Protein AF-A0A6J4Y4T3-F1 (afdb_monomer_lite)

Foldseek 3Di:
DDKDDKDFADLDDPPDDDPDDDDDDPDDDDGPAIKIWDWDADVVVRDIDIDIDSDDPALVNVLVSVVVCVVVVCVVPVDLADDDDDDCDVRCHPVDPSNVVSVVVSCVVVVSDD

Radius of gyration: 18.09 Å; chains: 1; bounding box: 39×34×50 Å

Secondary structure (DSSP, 8-state):
-EE---EEESS---SPPPSS------S----SEEEEEEEEEEGGGTEEEEEEESS---HHHHHHHHHHHHHHHHHHH--S---------TTT-TT-HHHHHHHHHHHHHTT---

Sequence (114 aa):
MDTKANVNIGPFSRGGYSRQGVKACDHDFHPEIVLKPFGIYLPALNENYFYFTDTNVTADFMVDALQDLWPKIKARFNPHTMVINADNEPENNSRRTQFMKRMVDFAINNCIFR

pLDDT: mean 77.09, std 11.61, range [49.81, 92.88]

Structure (mmCIF, N/CA/C/O backbone):
data_AF-A0A6J4Y4T3-F1
#
_entry.id   AF-A0A6J4Y4T3-F1
#
loop_
_atom_site.group_PDB
_atom_site.id
_atom_site.type_symbol
_atom_site.label_atom_id
_atom_site.label_alt_id
_atom_site.label_comp_id
_atom_site.label_asym_id
_atom_site.label_entity_id
_atom_site.label_seq_id
_atom_site.pdbx_PDB_ins_code
_atom_site.Cartn_x
_atom_site.Cartn_y
_atom_site.Cartn_z
_atom_site.occupancy
_atom_site.B_iso_or_equiv
_atom_site.auth_seq_id
_atom_site.auth_comp_id
_atom_site.auth_asym_id
_atom_site.auth_atom_id
_atom_site.pdbx_PDB_model_num
ATOM 1 N N . MET A 1 1 ? 3.637 -5.862 5.268 1.00 76.94 1 MET A N 1
ATOM 2 C CA . MET A 1 1 ? 3.832 -5.093 4.025 1.00 76.94 1 MET A CA 1
ATOM 3 C C . MET A 1 1 ? 5.268 -5.283 3.623 1.00 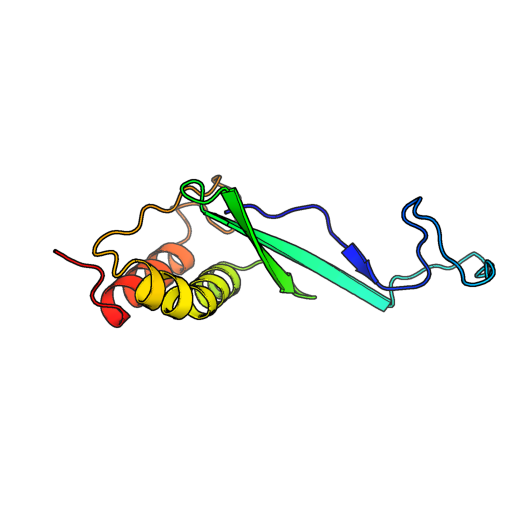76.94 1 MET A C 1
ATOM 5 O O . MET A 1 1 ? 6.121 -5.169 4.491 1.00 76.94 1 MET A O 1
ATOM 9 N N . ASP A 1 2 ? 5.500 -5.644 2.370 1.00 73.56 2 ASP A N 1
ATOM 10 C CA . ASP A 1 2 ? 6.814 -6.087 1.905 1.00 73.56 2 ASP A CA 1
ATOM 11 C C . ASP A 1 2 ? 7.056 -5.610 0.472 1.00 73.56 2 ASP A C 1
ATOM 13 O O . ASP A 1 2 ? 6.124 -5.599 -0.345 1.00 73.56 2 ASP A O 1
ATOM 17 N N . THR A 1 3 ? 8.293 -5.222 0.171 1.00 67.31 3 THR A N 1
ATOM 18 C CA . THR A 1 3 ? 8.728 -4.957 -1.200 1.00 67.31 3 THR A CA 1
ATOM 19 C C . THR A 1 3 ? 9.483 -6.177 -1.716 1.00 67.31 3 THR A C 1
ATOM 21 O O . THR A 1 3 ? 10.312 -6.764 -1.029 1.00 67.31 3 THR A O 1
ATOM 24 N N . LYS A 1 4 ? 9.148 -6.637 -2.925 1.00 68.38 4 LYS A N 1
ATOM 25 C CA . LYS A 1 4 ? 9.791 -7.816 -3.533 1.00 68.38 4 LYS A CA 1
ATOM 26 C C . LYS A 1 4 ? 10.712 -7.397 -4.679 1.00 68.38 4 LYS A C 1
ATOM 28 O O . LYS A 1 4 ? 10.764 -6.235 -5.071 1.00 68.38 4 LYS A O 1
ATOM 33 N N . ALA A 1 5 ? 11.433 -8.374 -5.227 1.00 72.19 5 ALA A N 1
ATOM 34 C CA . ALA A 1 5 ? 12.348 -8.177 -6.345 1.00 72.19 5 ALA A CA 1
ATOM 35 C C . ALA A 1 5 ? 11.689 -7.456 -7.535 1.00 72.19 5 ALA A C 1
ATOM 37 O O . ALA A 1 5 ? 10.544 -7.737 -7.895 1.00 72.19 5 ALA A O 1
ATOM 38 N N . ASN A 1 6 ? 12.452 -6.560 -8.165 1.00 78.19 6 ASN A N 1
ATOM 39 C CA . ASN A 1 6 ? 12.024 -5.810 -9.341 1.00 78.19 6 ASN A CA 1
ATOM 40 C C . ASN A 1 6 ? 11.630 -6.741 -10.499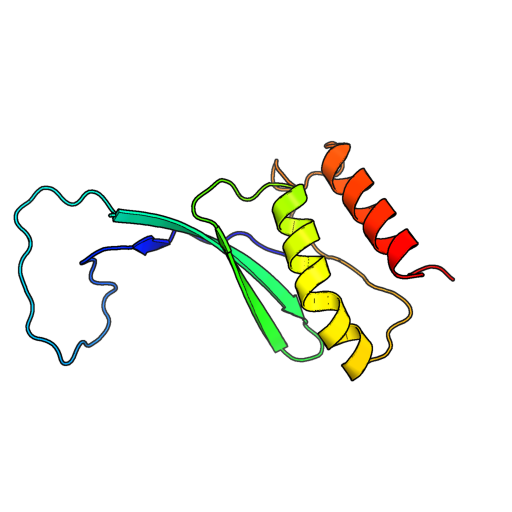 1.00 78.19 6 ASN A C 1
ATOM 42 O O . ASN A 1 6 ? 12.256 -7.772 -10.750 1.00 78.19 6 ASN A O 1
ATOM 46 N N . VAL A 1 7 ? 10.607 -6.331 -11.239 1.00 74.94 7 VAL A N 1
ATOM 47 C CA . VAL A 1 7 ? 10.010 -7.059 -12.352 1.00 74.94 7 VAL A CA 1
ATOM 48 C C . VAL A 1 7 ? 10.315 -6.317 -13.648 1.00 74.94 7 VAL A C 1
ATOM 50 O O . VAL A 1 7 ? 9.677 -5.322 -13.982 1.00 74.94 7 VAL A O 1
ATOM 53 N N . ASN A 1 8 ? 11.278 -6.832 -14.408 1.00 76.25 8 ASN A N 1
ATOM 54 C CA . ASN A 1 8 ? 11.611 -6.308 -15.731 1.00 76.25 8 ASN A CA 1
ATOM 55 C C . ASN A 1 8 ? 10.510 -6.668 -16.739 1.00 76.25 8 ASN A C 1
ATOM 57 O O . ASN A 1 8 ? 10.190 -7.850 -16.919 1.00 76.25 8 ASN A O 1
ATOM 61 N N . ILE A 1 9 ? 9.938 -5.659 -17.390 1.00 78.12 9 ILE A N 1
ATOM 62 C CA . ILE A 1 9 ? 8.961 -5.784 -18.473 1.00 78.12 9 ILE A CA 1
ATOM 63 C C . ILE A 1 9 ? 9.699 -5.709 -19.811 1.00 78.12 9 ILE A C 1
ATOM 65 O O . ILE A 1 9 ? 10.561 -4.857 -20.013 1.00 78.12 9 ILE A O 1
ATOM 69 N N . GLY A 1 10 ? 9.401 -6.660 -20.693 1.00 67.81 10 GLY A N 1
ATOM 70 C CA . GLY A 1 10 ? 10.083 -6.869 -21.967 1.00 67.81 10 GLY A CA 1
ATOM 71 C C . GLY A 1 10 ? 10.130 -8.360 -22.321 1.00 67.81 10 GLY A C 1
ATOM 72 O O . GLY A 1 10 ? 9.537 -9.176 -21.603 1.00 67.81 10 GLY A O 1
ATOM 73 N N . PRO A 1 11 ? 10.842 -8.750 -23.392 1.00 68.88 11 PRO A N 1
ATOM 74 C CA . PRO A 1 11 ? 10.950 -10.134 -23.866 1.00 68.88 11 PRO A CA 1
ATOM 75 C C . PRO A 1 11 ? 11.863 -11.002 -22.975 1.00 68.88 11 PRO A C 1
ATOM 77 O O . PRO A 1 11 ? 12.735 -11.725 -23.450 1.00 68.88 11 PRO A O 1
ATOM 80 N N . PHE A 1 12 ? 11.668 -10.939 -21.657 1.00 70.75 12 PHE A N 1
ATOM 81 C CA . PHE A 1 12 ? 12.414 -11.717 -20.677 1.00 70.75 12 PHE A CA 1
ATOM 82 C C . PHE A 1 12 ? 11.707 -13.043 -20.400 1.00 70.75 12 PHE A C 1
ATOM 84 O O . PHE A 1 12 ? 10.551 -13.079 -19.972 1.00 70.75 12 PHE A O 1
ATOM 91 N N . SER A 1 13 ? 12.426 -14.149 -20.585 1.00 69.00 13 SER A N 1
ATOM 92 C CA . SER A 1 13 ? 11.976 -15.455 -20.106 1.00 69.00 13 SER A CA 1
ATOM 93 C C . SER A 1 13 ? 12.169 -15.552 -18.594 1.00 69.00 13 SER A C 1
ATOM 95 O O . SER A 1 13 ? 13.223 -15.202 -18.068 1.00 69.00 13 SER A O 1
ATOM 97 N N . ARG A 1 14 ? 11.156 -16.059 -17.887 1.00 73.06 14 ARG A N 1
ATOM 98 C 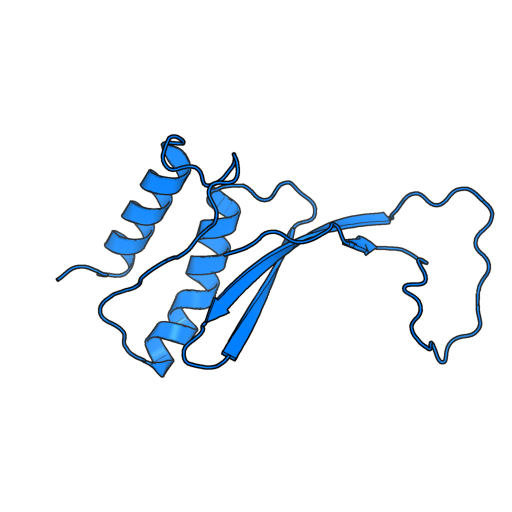CA . ARG A 1 14 ? 11.195 -16.312 -16.433 1.00 73.06 14 ARG A CA 1
ATOM 99 C C . ARG A 1 14 ? 11.114 -17.807 -16.109 1.00 73.06 14 ARG A C 1
ATOM 101 O O . ARG A 1 14 ? 10.606 -18.188 -15.062 1.00 73.06 14 ARG A O 1
ATOM 108 N N . GLY A 1 15 ? 11.546 -18.653 -17.049 1.00 68.00 15 GLY A N 1
ATOM 109 C CA . GLY A 1 15 ? 11.527 -20.114 -16.903 1.00 68.00 15 GLY A CA 1
ATOM 110 C C . GLY A 1 15 ? 10.137 -20.758 -16.997 1.00 68.00 15 GLY A C 1
ATOM 111 O O . GLY A 1 15 ? 9.989 -21.931 -16.672 1.00 68.00 15 GLY A O 1
ATOM 112 N N . GLY A 1 16 ? 9.115 -20.007 -17.426 1.00 67.12 16 GLY A N 1
ATOM 113 C CA . GLY A 1 16 ? 7.763 -20.520 -17.664 1.00 67.12 16 GLY A CA 1
ATOM 114 C C . GLY A 1 16 ? 7.575 -21.079 -19.078 1.00 67.12 16 GLY A C 1
ATOM 115 O O . GLY A 1 16 ? 8.283 -20.701 -20.011 1.00 67.12 16 GLY A O 1
ATOM 116 N N . TYR A 1 17 ? 6.578 -21.948 -19.256 1.00 64.69 17 TYR A N 1
ATOM 117 C CA . TYR A 1 17 ? 6.191 -22.457 -20.572 1.00 64.69 17 TYR A CA 1
ATOM 118 C C . TYR A 1 17 ? 5.332 -21.427 -21.316 1.00 64.69 17 TYR A C 1
ATOM 120 O O . TYR A 1 17 ? 4.226 -21.104 -20.883 1.00 64.69 17 TYR A O 1
ATOM 128 N N . SER A 1 18 ? 5.821 -20.932 -22.454 1.00 65.31 18 SER A N 1
ATOM 129 C CA . SER A 1 18 ? 5.043 -20.102 -23.379 1.00 65.31 18 SER A CA 1
ATOM 130 C C . SER A 1 18 ? 4.592 -20.936 -24.576 1.00 65.31 18 SER A C 1
ATOM 132 O O . SER A 1 18 ? 5.368 -21.712 -25.126 1.00 65.31 18 SER A O 1
ATOM 134 N N . ARG A 1 19 ? 3.335 -20.767 -25.001 1.00 70.50 19 ARG A N 1
ATOM 135 C CA . ARG A 1 19 ? 2.809 -21.373 -26.242 1.00 70.50 19 ARG A CA 1
ATOM 136 C C . ARG A 1 19 ? 3.183 -20.576 -27.496 1.00 70.50 19 ARG A C 1
ATOM 138 O O . ARG A 1 19 ? 2.851 -20.991 -28.600 1.00 70.50 19 ARG A O 1
ATOM 145 N N . GLN A 1 20 ? 3.833 -19.425 -27.329 1.00 66.31 20 GLN A N 1
ATOM 146 C CA . GLN A 1 20 ? 4.349 -18.622 -28.432 1.00 66.31 20 GLN A CA 1
ATOM 147 C C . GLN A 1 20 ? 5.796 -19.027 -28.728 1.00 66.31 20 GLN A C 1
ATOM 149 O O . GLN A 1 20 ? 6.572 -19.267 -27.803 1.00 66.31 20 GLN A O 1
ATOM 154 N N . GLY A 1 21 ? 6.150 -19.114 -30.014 1.00 60.09 21 GLY A N 1
ATOM 155 C CA . GLY A 1 21 ? 7.503 -19.468 -30.446 1.00 60.09 21 GLY A CA 1
ATOM 156 C C . GLY A 1 21 ? 8.553 -18.515 -29.872 1.00 60.09 21 GLY A C 1
ATOM 157 O O . GLY A 1 21 ? 8.325 -17.307 -29.790 1.00 60.09 21 GLY A O 1
ATOM 158 N N . VAL A 1 22 ? 9.700 -19.065 -29.466 1.00 60.50 22 VAL A N 1
ATOM 159 C CA . VAL A 1 22 ? 10.823 -18.294 -28.921 1.00 60.50 22 VAL A CA 1
ATOM 160 C C . VAL A 1 22 ? 11.333 -17.336 -29.997 1.00 60.50 22 VAL A C 1
ATOM 162 O O . VAL A 1 22 ? 11.913 -17.766 -30.991 1.00 60.50 22 VAL A O 1
ATOM 165 N N . LYS A 1 23 ? 11.119 -16.032 -29.806 1.00 61.62 23 LYS A N 1
ATOM 166 C CA . LYS A 1 23 ? 11.815 -14.992 -30.568 1.00 61.62 23 LYS A CA 1
ATOM 167 C C . LYS A 1 23 ? 13.100 -14.662 -29.819 1.00 61.62 23 LYS A C 1
ATOM 169 O O . LYS A 1 23 ? 13.043 -14.132 -28.714 1.00 61.62 23 LYS A O 1
ATOM 174 N N . ALA A 1 24 ? 14.240 -15.028 -30.396 1.00 58.16 24 ALA A N 1
ATOM 175 C CA . ALA A 1 24 ? 15.533 -14.604 -29.883 1.00 58.16 24 ALA A CA 1
ATOM 176 C C . ALA A 1 24 ? 15.677 -13.095 -30.124 1.00 58.16 24 ALA A C 1
ATOM 178 O O . ALA A 1 24 ? 15.535 -12.632 -31.255 1.00 58.16 24 ALA A O 1
ATOM 179 N N . CYS A 1 25 ? 15.909 -12.338 -29.060 1.00 57.81 25 CYS A N 1
ATOM 180 C CA . CYS A 1 25 ? 16.240 -10.921 -29.138 1.00 57.81 25 CYS A CA 1
ATOM 181 C C . CYS A 1 25 ? 17.773 -10.795 -29.083 1.00 57.81 25 CYS A C 1
ATOM 183 O O . CYS A 1 25 ? 18.425 -11.473 -28.288 1.00 57.81 25 CYS A O 1
ATOM 185 N N . ASP A 1 26 ? 18.336 -10.003 -29.995 1.00 55.06 26 ASP A N 1
ATOM 186 C CA . ASP A 1 26 ? 19.779 -9.863 -30.200 1.00 55.06 26 ASP A CA 1
ATOM 187 C C . ASP A 1 26 ? 20.388 -8.969 -29.108 1.00 55.06 26 ASP A C 1
ATOM 189 O O . ASP A 1 26 ? 20.052 -7.795 -29.009 1.00 55.06 26 ASP A O 1
ATOM 193 N N . HIS A 1 27 ? 21.194 -9.600 -28.254 1.00 59.38 27 HIS A N 1
ATOM 194 C CA . HIS A 1 27 ? 22.215 -9.146 -27.294 1.00 59.38 27 HIS A CA 1
ATOM 195 C C . HIS A 1 27 ? 22.125 -7.831 -26.476 1.00 59.38 27 HIS A C 1
ATOM 197 O O . HIS A 1 27 ? 22.846 -7.761 -25.484 1.00 59.38 27 HIS A O 1
ATOM 203 N N . ASP A 1 28 ? 21.233 -6.872 -26.735 1.00 58.50 28 ASP A N 1
ATOM 204 C CA . ASP A 1 28 ? 21.045 -5.653 -25.922 1.00 58.50 28 ASP A CA 1
ATOM 205 C C . ASP A 1 28 ? 19.625 -5.584 -25.333 1.00 58.50 28 ASP A C 1
ATOM 207 O O . ASP A 1 28 ? 18.714 -4.946 -25.865 1.00 58.50 28 ASP A O 1
ATOM 211 N N . PHE A 1 29 ? 19.413 -6.242 -24.191 1.00 60.50 29 PHE A N 1
ATOM 212 C CA . PHE A 1 29 ? 18.131 -6.202 -23.485 1.00 60.50 29 PHE A CA 1
ATOM 213 C C . PHE A 1 29 ? 18.119 -5.107 -22.423 1.00 60.50 29 PHE A C 1
ATOM 215 O O . PHE A 1 29 ? 18.416 -5.356 -21.253 1.00 60.50 29 PHE A O 1
ATOM 222 N N . HIS A 1 30 ? 17.700 -3.904 -22.806 1.00 61.88 30 HIS A N 1
ATOM 223 C CA . HIS A 1 30 ? 17.185 -2.958 -21.822 1.00 61.88 30 HIS A CA 1
ATOM 224 C C . HIS A 1 30 ? 15.713 -3.291 -21.547 1.00 61.88 30 HIS A C 1
ATOM 226 O O . HIS A 1 30 ? 14.948 -3.467 -22.499 1.00 61.88 30 HIS A O 1
ATOM 232 N N . PRO A 1 31 ? 15.291 -3.425 -20.277 1.00 64.00 31 PRO A N 1
ATOM 233 C CA . PRO A 1 31 ? 13.877 -3.567 -19.976 1.00 64.00 31 PRO A CA 1
ATOM 234 C C . PRO A 1 31 ? 13.124 -2.325 -20.440 1.00 64.00 31 PRO A C 1
ATOM 236 O O . PRO A 1 31 ? 13.581 -1.208 -20.211 1.00 64.00 31 PRO A O 1
ATOM 239 N N . GLU A 1 32 ? 11.966 -2.530 -21.067 1.00 74.25 32 GLU A N 1
ATOM 240 C CA . GLU A 1 32 ? 11.093 -1.432 -21.492 1.00 74.25 32 GLU A CA 1
ATOM 241 C C . GLU A 1 32 ? 10.664 -0.614 -20.270 1.00 74.25 32 GLU A C 1
ATOM 243 O O . GLU A 1 32 ? 10.704 0.613 -20.291 1.00 74.25 32 GLU A O 1
ATOM 248 N N . ILE A 1 33 ? 10.307 -1.311 -19.185 1.00 79.12 33 ILE A N 1
ATOM 249 C CA . ILE A 1 33 ? 9.961 -0.750 -17.876 1.00 79.12 33 ILE A CA 1
ATOM 250 C C . ILE A 1 33 ? 10.426 -1.718 -16.780 1.00 79.12 33 ILE A C 1
ATOM 252 O O . ILE A 1 33 ? 10.394 -2.938 -16.953 1.00 79.12 33 ILE A O 1
ATOM 256 N N . VAL A 1 34 ? 10.824 -1.190 -15.622 1.00 78.44 34 VAL A N 1
ATOM 257 C CA . VAL A 1 34 ? 11.094 -1.980 -14.413 1.00 78.44 34 VAL A CA 1
ATOM 258 C C . VAL A 1 34 ? 10.006 -1.691 -13.387 1.00 78.44 34 VAL A C 1
ATOM 260 O O . VAL A 1 34 ? 9.954 -0.598 -12.836 1.00 78.44 34 VAL A O 1
ATOM 263 N N . LEU A 1 35 ? 9.146 -2.670 -13.111 1.00 83.94 35 LEU A N 1
ATOM 264 C CA . LEU A 1 35 ? 8.098 -2.544 -12.101 1.00 83.94 35 LEU A CA 1
ATOM 265 C C . LEU A 1 35 ? 8.594 -3.020 -10.737 1.00 83.94 35 LEU A C 1
ATOM 267 O O . LEU A 1 35 ? 9.127 -4.119 -10.607 1.00 83.94 35 LEU A O 1
ATOM 271 N N . LYS A 1 36 ? 8.364 -2.230 -9.696 1.00 82.62 36 LYS A N 1
ATOM 272 C CA . LYS A 1 36 ? 8.628 -2.591 -8.305 1.00 82.62 36 LYS A CA 1
ATOM 273 C C . LYS A 1 36 ? 7.334 -3.088 -7.659 1.00 82.62 36 LYS A C 1
ATOM 275 O O . LYS A 1 36 ? 6.371 -2.319 -7.583 1.00 82.62 36 LYS A O 1
ATOM 280 N N . PRO A 1 37 ? 7.273 -4.358 -7.231 1.00 84.75 37 PRO A N 1
ATOM 281 C CA . PRO A 1 37 ? 6.104 -4.902 -6.553 1.00 84.75 37 PRO A CA 1
ATOM 282 C C . PRO A 1 37 ? 6.061 -4.501 -5.072 1.00 84.75 37 PRO A C 1
ATOM 284 O O . PRO A 1 37 ? 7.060 -4.580 -4.356 1.00 84.75 37 PRO A O 1
ATOM 287 N N . PHE A 1 38 ? 4.863 -4.174 -4.599 1.00 84.50 38 PHE A N 1
ATOM 288 C CA . PHE A 1 38 ? 4.527 -3.953 -3.197 1.00 84.50 38 PHE A CA 1
ATOM 289 C C . PHE A 1 38 ? 3.373 -4.866 -2.788 1.00 84.50 38 PHE A C 1
ATOM 291 O O . PHE A 1 38 ? 2.318 -4.877 -3.423 1.00 84.50 38 PHE A O 1
ATOM 298 N N . GLY A 1 39 ? 3.587 -5.653 -1.737 1.00 87.00 39 GLY A N 1
ATOM 299 C CA . GLY A 1 39 ? 2.624 -6.629 -1.240 1.00 87.00 39 GLY A CA 1
ATOM 300 C C . GLY A 1 39 ? 1.969 -6.206 0.075 1.00 87.00 39 GLY A C 1
ATOM 301 O O . GLY A 1 39 ? 2.654 -5.915 1.063 1.00 87.00 39 GLY A O 1
ATOM 302 N N . ILE A 1 40 ? 0.636 -6.272 0.124 1.00 88.88 40 ILE A N 1
ATOM 303 C CA . ILE A 1 40 ? -0.150 -6.234 1.360 1.00 88.88 40 ILE A CA 1
ATOM 304 C C . ILE A 1 40 ? -0.722 -7.631 1.602 1.00 88.88 40 ILE A C 1
ATOM 306 O O . ILE A 1 40 ? -1.592 -8.100 0.870 1.00 88.88 40 ILE A O 1
ATOM 310 N N . TYR A 1 41 ? -0.227 -8.291 2.646 1.00 87.81 41 TYR A N 1
ATOM 311 C CA . TYR A 1 41 ? -0.708 -9.600 3.075 1.00 87.81 41 TYR A CA 1
ATOM 312 C C . TYR A 1 41 ? -1.746 -9.447 4.186 1.00 87.81 41 TYR A C 1
ATOM 314 O O . TYR A 1 41 ? -1.499 -8.733 5.161 1.00 87.81 41 TYR A O 1
ATOM 322 N N . LEU A 1 42 ? -2.879 -10.139 4.055 1.00 86.38 42 LEU A N 1
ATOM 323 C CA . LEU A 1 42 ? -3.918 -10.250 5.073 1.00 86.38 42 LEU A CA 1
ATOM 324 C C . LEU A 1 42 ? -3.904 -11.672 5.672 1.00 86.38 42 LEU A C 1
ATOM 326 O O . LEU A 1 42 ? -4.509 -12.586 5.101 1.00 86.38 42 LEU A O 1
ATOM 330 N N . PRO A 1 43 ? -3.266 -11.878 6.843 1.00 83.75 43 PRO A N 1
ATOM 331 C CA . PRO A 1 43 ? -3.041 -13.215 7.396 1.00 83.75 43 PRO A CA 1
ATOM 332 C C . PRO A 1 43 ? -4.322 -13.984 7.712 1.00 83.75 43 PRO A C 1
ATOM 334 O O . PRO A 1 43 ? -4.375 -15.191 7.509 1.00 83.75 43 PRO A O 1
ATOM 337 N N . ALA A 1 44 ? -5.365 -13.283 8.170 1.00 79.62 44 ALA A N 1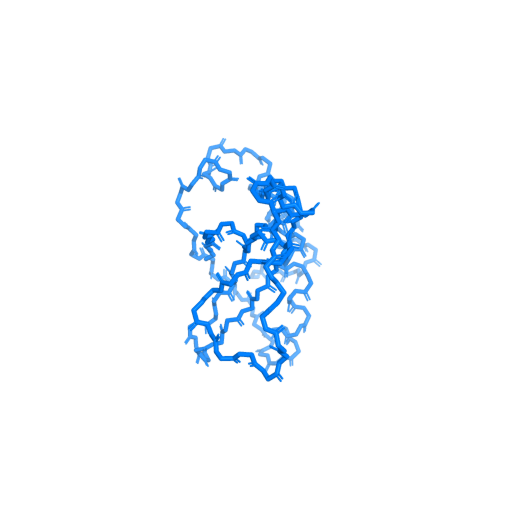
ATOM 338 C CA . ALA A 1 44 ? -6.630 -13.899 8.572 1.00 79.62 44 ALA A CA 1
ATOM 339 C C . ALA A 1 44 ? -7.311 -14.679 7.436 1.00 79.62 44 ALA A C 1
ATOM 341 O O . ALA A 1 44 ? -8.071 -15.604 7.704 1.00 79.62 44 ALA A O 1
ATOM 342 N N . LEU A 1 45 ? -7.039 -14.307 6.181 1.00 81.31 45 LEU A N 1
ATOM 343 C CA . LEU A 1 45 ? -7.604 -14.952 4.999 1.00 81.31 45 LEU A CA 1
ATOM 344 C C . LEU A 1 45 ? -6.570 -15.654 4.119 1.00 81.31 45 LEU A C 1
ATOM 346 O O . LEU A 1 45 ? -6.947 -16.243 3.110 1.00 81.31 45 LEU A O 1
ATOM 350 N N . ASN A 1 46 ? -5.283 -15.576 4.467 1.00 85.31 46 ASN A N 1
ATOM 351 C CA . ASN A 1 46 ? -4.194 -15.988 3.584 1.00 85.31 46 ASN A CA 1
ATOM 352 C C . ASN A 1 46 ? -4.277 -15.313 2.190 1.00 85.31 46 ASN A C 1
ATOM 354 O O . ASN A 1 46 ? -3.995 -15.927 1.162 1.00 85.31 46 ASN A O 1
ATOM 358 N N . GLU A 1 47 ? -4.701 -14.043 2.148 1.00 88.31 47 GLU A N 1
ATOM 359 C CA . GLU A 1 47 ? -4.872 -13.267 0.912 1.00 88.31 47 GLU A CA 1
ATOM 360 C C . GLU A 1 47 ? -3.711 -12.285 0.718 1.00 88.31 47 GLU A C 1
ATOM 362 O O . GLU A 1 47 ? -3.327 -11.572 1.646 1.00 88.31 47 GLU A O 1
ATOM 367 N N . ASN A 1 48 ? -3.178 -12.217 -0.504 1.00 86.88 48 ASN A N 1
ATOM 368 C CA . ASN A 1 48 ? -2.125 -11.281 -0.896 1.00 86.88 48 ASN A CA 1
ATOM 369 C C . ASN A 1 48 ? -2.638 -10.303 -1.955 1.00 86.88 48 ASN A C 1
ATOM 371 O O . ASN A 1 48 ? -3.152 -10.721 -2.992 1.00 86.88 48 ASN A O 1
ATOM 375 N N . TYR A 1 49 ? -2.432 -9.012 -1.712 1.00 88.62 49 TYR A N 1
ATOM 376 C CA . TYR A 1 49 ? -2.732 -7.928 -2.642 1.00 88.62 49 TYR A CA 1
ATOM 377 C C . TYR A 1 49 ? -1.421 -7.333 -3.151 1.00 88.62 49 TYR A C 1
ATOM 379 O O . TYR A 1 49 ? -0.570 -6.946 -2.351 1.00 88.62 49 TYR A O 1
ATOM 387 N N . PHE A 1 50 ? -1.256 -7.271 -4.472 1.00 88.38 50 PHE A N 1
ATOM 388 C CA . PHE A 1 50 ? -0.049 -6.748 -5.107 1.00 88.38 50 PHE A CA 1
ATOM 389 C C . PHE A 1 50 ? -0.331 -5.441 -5.835 1.00 88.38 50 PHE A C 1
ATOM 391 O O . PHE A 1 50 ? -1.260 -5.349 -6.636 1.00 88.38 50 PHE A O 1
ATOM 398 N N . TYR A 1 51 ? 0.533 -4.468 -5.585 1.00 89.31 51 TYR A N 1
ATOM 399 C CA . TYR A 1 51 ? 0.577 -3.170 -6.236 1.00 89.31 51 TYR A CA 1
ATOM 400 C C . TYR A 1 51 ? 1.915 -3.033 -6.958 1.00 89.31 51 TYR A C 1
ATOM 402 O O . TYR A 1 51 ? 2.925 -3.572 -6.507 1.00 89.31 51 TYR A O 1
ATOM 410 N N . PHE A 1 52 ? 1.931 -2.329 -8.085 1.00 87.44 52 PHE A N 1
ATOM 411 C CA . PHE A 1 52 ? 3.128 -2.158 -8.904 1.00 87.44 52 PHE A CA 1
ATOM 412 C C . PHE A 1 52 ? 3.328 -0.682 -9.217 1.00 87.44 52 PHE A C 1
ATOM 414 O O . PHE A 1 52 ? 2.365 0.032 -9.484 1.00 87.44 52 PHE A O 1
ATOM 421 N N . THR A 1 53 ? 4.581 -0.247 -9.207 1.00 85.88 53 THR A N 1
ATOM 422 C CA . THR A 1 53 ? 4.990 1.085 -9.660 1.00 85.88 53 THR A CA 1
ATOM 423 C C . THR A 1 53 ? 6.223 0.957 -10.542 1.00 85.88 53 THR A C 1
ATOM 425 O O . THR A 1 53 ? 7.064 0.098 -10.299 1.00 85.88 53 THR A O 1
ATOM 428 N N . ASP A 1 54 ? 6.337 1.776 -11.577 1.00 84.50 54 ASP A N 1
ATOM 429 C CA . ASP A 1 54 ? 7.550 1.914 -12.393 1.00 84.50 54 ASP A CA 1
ATOM 430 C C . ASP A 1 54 ? 8.595 2.844 -11.743 1.00 84.50 54 ASP A C 1
ATOM 432 O O . ASP A 1 54 ? 9.728 2.954 -12.214 1.00 84.50 54 ASP A O 1
ATOM 436 N N . THR A 1 55 ? 8.240 3.482 -10.623 1.00 84.31 55 THR A N 1
ATOM 437 C CA . THR A 1 55 ? 9.109 4.361 -9.830 1.00 84.31 55 THR A CA 1
ATOM 438 C C . THR A 1 55 ? 9.522 3.711 -8.500 1.00 84.31 55 THR A C 1
ATOM 440 O O . THR A 1 55 ? 9.456 2.495 -8.322 1.00 84.31 55 THR A O 1
ATOM 443 N N . ASN A 1 56 ? 10.049 4.492 -7.550 1.00 81.88 56 ASN A N 1
ATOM 444 C CA . ASN A 1 56 ? 10.408 3.987 -6.224 1.00 81.88 56 ASN A CA 1
ATOM 445 C C . ASN A 1 56 ? 9.163 3.691 -5.382 1.00 81.88 56 ASN A C 1
ATOM 447 O O . ASN A 1 56 ? 8.180 4.425 -5.432 1.00 81.88 56 ASN A O 1
ATOM 451 N N . VAL A 1 57 ? 9.245 2.655 -4.544 1.00 81.69 57 VAL A N 1
ATOM 452 C CA . VAL A 1 57 ? 8.229 2.397 -3.520 1.00 81.69 57 VAL A CA 1
ATOM 453 C C . VAL A 1 57 ? 8.425 3.418 -2.396 1.00 81.69 57 VAL A C 1
ATOM 455 O O . VAL A 1 57 ? 9.252 3.227 -1.509 1.00 81.69 57 VAL A O 1
ATOM 458 N N . THR A 1 58 ? 7.715 4.541 -2.477 1.00 84.56 58 THR A N 1
ATOM 459 C CA . THR A 1 58 ? 7.762 5.615 -1.476 1.00 84.56 58 THR A CA 1
ATOM 460 C C . THR A 1 58 ? 6.726 5.401 -0.376 1.00 84.56 58 THR A C 1
ATOM 462 O O . THR A 1 58 ? 5.756 4.661 -0.544 1.00 84.56 58 THR A O 1
ATOM 465 N N . ALA A 1 59 ? 6.893 6.112 0.740 1.00 81.62 59 ALA A N 1
ATOM 466 C CA . ALA A 1 59 ? 5.896 6.168 1.806 1.00 81.62 59 ALA A CA 1
ATOM 467 C C . ALA A 1 59 ? 4.495 6.561 1.297 1.00 81.62 59 ALA A C 1
ATOM 469 O O . ALA A 1 59 ? 3.508 5.957 1.710 1.00 81.62 59 ALA A O 1
ATOM 470 N N . ASP A 1 60 ? 4.405 7.540 0.389 1.00 85.81 60 ASP A N 1
ATOM 471 C CA . ASP A 1 60 ? 3.124 7.975 -0.181 1.00 85.81 60 ASP A CA 1
ATOM 472 C C . ASP A 1 60 ? 2.482 6.851 -1.004 1.00 85.81 60 ASP A C 1
ATOM 474 O O . ASP A 1 60 ? 1.329 6.506 -0.760 1.00 85.81 60 ASP A O 1
ATOM 478 N N . PHE A 1 61 ? 3.256 6.186 -1.871 1.00 88.12 61 PHE A N 1
ATOM 479 C CA . PHE A 1 61 ? 2.770 5.051 -2.658 1.00 88.12 61 PHE A CA 1
ATOM 480 C C . PHE A 1 61 ? 2.241 3.906 -1.778 1.00 88.12 61 PHE A C 1
ATOM 482 O O . PHE A 1 61 ? 1.187 3.341 -2.064 1.00 88.12 61 PHE A O 1
ATOM 489 N N . MET A 1 62 ? 2.939 3.574 -0.685 1.00 86.81 62 MET A N 1
ATOM 490 C CA . MET A 1 62 ? 2.491 2.529 0.245 1.00 86.81 62 MET A CA 1
ATOM 491 C C . MET A 1 62 ? 1.134 2.867 0.881 1.00 86.81 62 MET A C 1
ATOM 493 O O . MET A 1 62 ? 0.273 1.993 1.001 1.00 86.81 62 MET A O 1
ATOM 497 N N . VAL A 1 63 ? 0.932 4.125 1.289 1.00 88.00 63 VAL A N 1
ATOM 498 C CA . VAL A 1 63 ? -0.333 4.561 1.902 1.00 88.00 63 VAL A CA 1
ATOM 499 C C . VAL A 1 63 ? -1.444 4.683 0.863 1.00 88.00 63 VAL A C 1
ATOM 501 O O . VAL A 1 63 ? -2.581 4.336 1.168 1.00 88.00 63 VAL A O 1
ATOM 504 N N . ASP A 1 64 ? -1.138 5.102 -0.360 1.00 91.00 64 ASP A N 1
ATOM 505 C CA . ASP A 1 64 ? -2.118 5.164 -1.445 1.00 91.00 64 ASP A CA 1
ATOM 506 C C . ASP A 1 64 ? -2.601 3.749 -1.833 1.00 91.00 64 ASP A C 1
ATOM 508 O O . ASP A 1 64 ? -3.801 3.519 -1.984 1.00 91.00 64 ASP A O 1
ATOM 512 N N . ALA A 1 65 ? -1.700 2.759 -1.871 1.00 90.75 65 ALA A N 1
ATOM 513 C CA . ALA A 1 65 ? -2.064 1.349 -2.039 1.00 90.75 65 ALA A CA 1
ATOM 514 C C . ALA A 1 65 ? -2.964 0.839 -0.897 1.00 90.75 65 ALA A C 1
ATOM 516 O O . ALA A 1 65 ? -3.939 0.121 -1.127 1.00 90.75 65 ALA A O 1
ATOM 517 N N . LEU A 1 66 ? -2.679 1.236 0.348 1.00 89.88 66 LEU A N 1
ATOM 518 C CA . LEU A 1 66 ? -3.532 0.908 1.491 1.00 89.88 66 LEU A CA 1
ATOM 519 C C . LEU A 1 66 ? -4.915 1.574 1.388 1.00 89.88 66 LEU A C 1
ATOM 521 O O . LEU A 1 66 ? -5.922 0.943 1.713 1.00 89.88 66 LEU A O 1
ATOM 525 N N . GLN A 1 67 ? -4.974 2.827 0.932 1.00 91.44 67 GLN A N 1
ATOM 526 C CA . GLN A 1 67 ? -6.217 3.569 0.711 1.00 91.44 67 GLN A CA 1
ATOM 527 C C . GLN A 1 67 ? -7.098 2.915 -0.351 1.00 91.44 67 GLN A C 1
ATOM 529 O O . GLN A 1 67 ? -8.306 2.820 -0.142 1.00 91.44 67 GLN A O 1
ATOM 534 N N . ASP A 1 68 ? -6.509 2.418 -1.438 1.00 92.88 68 ASP A N 1
ATOM 535 C CA . ASP A 1 68 ? -7.227 1.653 -2.462 1.00 92.88 68 ASP A CA 1
ATOM 536 C C . ASP A 1 68 ? -7.797 0.335 -1.906 1.00 92.88 68 ASP A C 1
ATOM 538 O O . ASP A 1 68 ? -8.943 -0.038 -2.179 1.00 92.88 68 ASP A O 1
ATOM 542 N N . LEU A 1 69 ? -7.024 -0.368 -1.075 1.00 90.25 69 LEU A N 1
ATOM 543 C CA . LEU A 1 69 ? -7.449 -1.644 -0.502 1.00 90.25 69 LEU A CA 1
ATOM 544 C C . LEU A 1 69 ? -8.536 -1.488 0.573 1.00 90.25 69 LEU A C 1
ATOM 546 O O . LEU A 1 69 ? -9.403 -2.355 0.734 1.00 90.25 69 LEU A O 1
ATOM 550 N N . TRP A 1 70 ? -8.488 -0.402 1.341 1.00 90.56 70 TRP A N 1
ATOM 551 C CA . TRP A 1 70 ? -9.266 -0.252 2.567 1.00 90.56 70 TRP A CA 1
ATOM 552 C C . TRP A 1 70 ? -10.790 -0.374 2.398 1.00 90.56 70 TRP A C 1
ATOM 554 O O . TRP A 1 70 ? -11.388 -1.105 3.191 1.00 90.56 70 TRP A O 1
ATOM 564 N N . PRO A 1 71 ? -11.453 0.222 1.385 1.00 90.81 71 PRO A N 1
ATOM 565 C CA . PRO A 1 71 ? -12.891 0.051 1.179 1.00 90.81 71 PRO A CA 1
ATOM 566 C C . PRO A 1 71 ? -13.318 -1.416 1.051 1.00 90.81 71 PRO A C 1
ATOM 568 O O . PRO A 1 71 ? -14.358 -1.797 1.588 1.00 90.81 71 PRO A O 1
ATOM 571 N N . LYS A 1 72 ? -12.496 -2.259 0.408 1.00 89.81 72 LYS A N 1
ATOM 572 C CA . LYS A 1 72 ? -12.767 -3.700 0.260 1.00 89.81 72 LYS A CA 1
ATOM 573 C C . LYS A 1 72 ? -12.695 -4.415 1.609 1.00 89.81 72 LYS A C 1
ATOM 575 O O . LYS A 1 72 ? -13.589 -5.190 1.943 1.00 89.81 72 LYS A O 1
ATOM 580 N N . ILE A 1 73 ? -11.670 -4.116 2.409 1.00 88.19 73 ILE A N 1
ATOM 581 C CA . ILE A 1 73 ? -11.520 -4.665 3.765 1.00 88.19 73 ILE A CA 1
ATOM 582 C C . ILE A 1 73 ? -12.671 -4.186 4.663 1.00 88.19 73 ILE A C 1
ATOM 584 O O . ILE A 1 73 ? -13.286 -4.992 5.363 1.00 88.19 73 ILE A O 1
ATOM 588 N N . LYS A 1 74 ? -13.007 -2.892 4.615 1.00 87.62 74 LYS A N 1
ATOM 589 C CA . LYS A 1 74 ? -14.068 -2.289 5.427 1.00 87.62 74 LYS A CA 1
ATOM 590 C C . LYS A 1 74 ? -15.439 -2.868 5.098 1.00 87.62 74 LYS A C 1
ATOM 592 O O . LYS A 1 74 ? -16.164 -3.231 6.016 1.00 87.62 74 LYS A O 1
ATO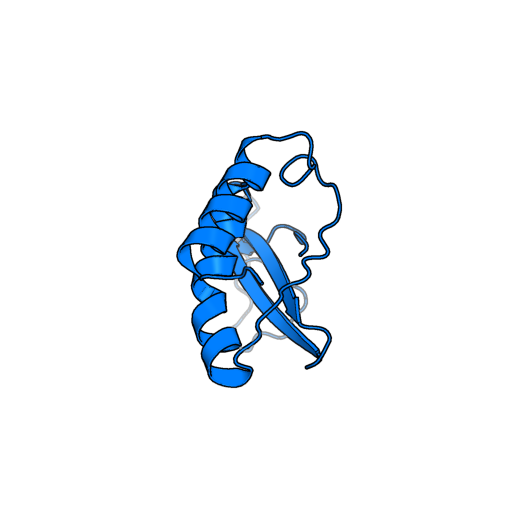M 597 N N . ALA A 1 75 ? -15.771 -3.027 3.819 1.00 89.12 75 ALA A N 1
ATOM 598 C CA . ALA A 1 75 ? -17.031 -3.641 3.407 1.00 89.12 75 ALA A CA 1
ATOM 599 C C . ALA A 1 75 ? -17.141 -5.109 3.850 1.00 89.12 75 ALA A C 1
ATOM 601 O O . ALA A 1 75 ? -18.222 -5.563 4.214 1.00 89.12 75 ALA A O 1
ATOM 602 N N . ARG A 1 76 ? -16.026 -5.850 3.837 1.00 89.12 76 ARG A N 1
ATOM 603 C CA . ARG A 1 76 ? -16.016 -7.283 4.157 1.00 89.12 76 ARG A CA 1
ATOM 604 C C . ARG A 1 76 ? -16.044 -7.575 5.655 1.00 89.12 76 ARG A C 1
ATOM 606 O O . ARG A 1 76 ? -16.642 -8.566 6.060 1.00 89.12 76 ARG A O 1
ATOM 613 N N . PHE A 1 77 ? -15.390 -6.746 6.465 1.00 85.25 77 PHE A N 1
ATOM 614 C CA . PHE A 1 77 ? -15.152 -7.052 7.881 1.00 85.25 77 PHE A CA 1
ATOM 615 C C . PHE A 1 77 ? -15.639 -5.991 8.860 1.00 85.25 77 PHE A C 1
ATOM 617 O O . PHE A 1 77 ? -15.690 -6.265 10.055 1.00 85.25 77 PHE A O 1
ATOM 624 N N . ASN A 1 78 ? -15.942 -4.784 8.378 1.00 85.69 78 ASN A N 1
ATOM 625 C CA . ASN A 1 78 ? -16.205 -3.600 9.193 1.00 85.69 78 ASN A CA 1
ATOM 626 C C . ASN A 1 78 ? -15.253 -3.466 10.408 1.00 85.69 78 ASN A C 1
ATOM 628 O O . ASN A 1 78 ? -15.712 -3.367 11.550 1.00 85.69 78 ASN A O 1
ATOM 632 N N . PRO A 1 79 ? -13.923 -3.533 10.202 1.00 82.50 79 PRO A N 1
ATOM 633 C CA . PRO A 1 79 ? -12.986 -3.578 11.308 1.00 82.50 79 PRO A CA 1
ATOM 634 C C . PRO A 1 79 ? -12.841 -2.192 11.943 1.00 82.50 79 PRO A C 1
ATOM 636 O O . PRO A 1 79 ? -12.722 -1.182 11.252 1.00 82.50 79 PRO A O 1
ATOM 639 N N . HIS A 1 80 ? -12.794 -2.164 13.273 1.00 78.25 80 HIS A N 1
ATOM 640 C CA . HIS A 1 80 ? -12.590 -0.943 14.059 1.00 78.25 80 HIS A CA 1
ATOM 641 C C . HIS A 1 80 ? -11.105 -0.651 14.338 1.00 78.25 80 HIS A C 1
ATOM 643 O O . HIS A 1 80 ? -10.752 0.432 14.789 1.00 78.25 80 HIS A O 1
ATOM 649 N N . THR A 1 81 ? -10.214 -1.621 14.124 1.00 79.62 81 THR A N 1
ATOM 650 C CA . THR A 1 81 ? -8.776 -1.494 14.395 1.00 79.62 81 THR A CA 1
ATOM 651 C C . THR A 1 81 ? -7.982 -2.193 13.304 1.00 79.62 81 THR A C 1
ATOM 653 O O . THR A 1 81 ? -8.356 -3.273 12.846 1.00 79.62 81 THR A O 1
ATOM 656 N N . MET A 1 82 ? -6.877 -1.570 12.898 1.00 81.38 82 MET A N 1
ATOM 657 C CA . MET A 1 82 ? -5.930 -2.112 11.932 1.00 81.38 82 MET A CA 1
ATOM 658 C C . MET A 1 82 ? -4.554 -2.228 12.587 1.00 81.38 82 MET A C 1
ATOM 660 O O . MET A 1 82 ? -4.074 -1.276 13.197 1.00 81.38 82 MET A O 1
ATOM 664 N N . VAL A 1 83 ? -3.911 -3.384 12.423 1.00 82.31 83 VAL A N 1
ATOM 665 C CA . VAL A 1 83 ? -2.515 -3.597 12.814 1.00 82.31 83 VAL A CA 1
ATOM 666 C C . VAL A 1 83 ? -1.700 -3.810 11.548 1.00 82.31 83 VAL A C 1
ATOM 668 O O . VAL A 1 83 ? -1.961 -4.742 10.789 1.00 82.31 83 VAL A O 1
ATOM 671 N N . ILE A 1 84 ? -0.722 -2.937 11.314 1.00 82.62 84 ILE A N 1
ATOM 672 C CA . ILE A 1 84 ? 0.192 -3.041 10.178 1.00 82.62 84 ILE A CA 1
ATOM 673 C C . ILE A 1 84 ? 1.522 -3.563 10.687 1.00 82.62 84 ILE A C 1
ATOM 675 O O . ILE A 1 84 ? 2.164 -2.934 11.523 1.00 82.62 84 ILE A O 1
ATOM 679 N N . ASN A 1 85 ? 1.930 -4.708 10.149 1.00 78.81 85 ASN A N 1
ATOM 680 C CA . ASN A 1 85 ? 3.275 -5.226 10.322 1.00 78.81 85 ASN A CA 1
ATOM 681 C C . ASN A 1 85 ? 4.067 -4.953 9.038 1.00 78.81 85 ASN A C 1
ATOM 683 O O . ASN A 1 85 ? 3.707 -5.455 7.965 1.00 78.81 85 ASN A O 1
ATOM 687 N N . ALA A 1 86 ? 5.087 -4.111 9.131 1.00 72.75 86 ALA A N 1
ATOM 688 C CA . ALA A 1 86 ? 5.969 -3.744 8.033 1.00 72.75 86 ALA A CA 1
ATOM 689 C C . ALA A 1 86 ? 7.415 -3.807 8.540 1.00 72.75 86 ALA A C 1
ATOM 691 O O . ALA A 1 86 ? 7.699 -3.323 9.636 1.00 72.75 86 ALA A O 1
ATOM 692 N N . ASP A 1 87 ? 8.306 -4.421 7.764 1.00 67.12 87 ASP A N 1
ATOM 693 C CA . ASP A 1 87 ? 9.726 -4.525 8.113 1.00 67.12 87 ASP A CA 1
ATOM 694 C C . ASP A 1 87 ? 10.395 -3.161 7.962 1.00 67.12 87 ASP A C 1
ATOM 696 O O . ASP A 1 87 ? 10.115 -2.503 6.977 1.00 67.12 87 ASP A O 1
ATOM 700 N N . ASN A 1 88 ? 11.269 -2.740 8.889 1.00 60.47 88 ASN A N 1
ATOM 701 C CA . ASN A 1 88 ? 11.884 -1.395 8.960 1.00 60.47 88 ASN A CA 1
ATOM 702 C C . ASN A 1 88 ? 12.876 -1.066 7.815 1.00 60.47 88 ASN A C 1
ATOM 704 O O . ASN A 1 88 ? 14.026 -0.677 8.049 1.00 60.47 88 ASN A O 1
ATOM 708 N N . GLU A 1 89 ? 12.451 -1.204 6.568 1.00 60.69 89 GLU A N 1
ATOM 709 C CA . GLU A 1 89 ? 13.191 -0.738 5.406 1.00 60.69 89 GLU A CA 1
ATOM 710 C C . GLU A 1 89 ? 13.309 0.801 5.429 1.00 60.69 89 GLU A C 1
ATOM 712 O O . GLU A 1 89 ? 12.483 1.495 6.033 1.00 60.69 89 GLU A O 1
ATOM 717 N N . PRO A 1 90 ? 14.331 1.393 4.782 1.00 56.50 90 PRO A N 1
ATOM 718 C CA . PRO A 1 90 ? 14.610 2.831 4.880 1.00 56.50 90 PRO A CA 1
ATOM 719 C C . PRO A 1 90 ? 13.425 3.747 4.530 1.00 56.50 90 PRO A C 1
ATOM 721 O O . PRO A 1 90 ? 13.366 4.883 5.008 1.00 56.50 90 PRO A O 1
ATOM 724 N N . GLU A 1 91 ? 12.500 3.260 3.700 1.00 56.03 91 GLU A N 1
ATOM 725 C CA . GLU A 1 91 ? 11.322 3.988 3.222 1.00 56.03 91 GLU A CA 1
ATOM 726 C C . GLU A 1 91 ? 10.106 3.905 4.165 1.00 56.03 91 GLU A C 1
ATOM 728 O O . GLU A 1 91 ? 9.248 4.784 4.101 1.00 56.03 91 GLU A O 1
ATOM 733 N N . ASN A 1 92 ? 10.043 2.924 5.077 1.00 55.94 92 ASN A N 1
ATOM 734 C CA . ASN A 1 92 ? 8.954 2.791 6.062 1.00 55.94 92 ASN A CA 1
ATOM 735 C C . ASN A 1 92 ? 9.412 2.913 7.526 1.00 55.94 92 ASN A C 1
ATOM 737 O O . ASN A 1 92 ? 8.594 2.829 8.444 1.00 55.94 92 ASN A O 1
ATOM 741 N N . ASN A 1 93 ? 10.714 3.117 7.747 1.00 57.78 93 ASN A N 1
ATOM 742 C CA . ASN A 1 93 ? 11.277 3.283 9.075 1.00 57.78 93 ASN A CA 1
ATOM 743 C C . ASN A 1 93 ? 10.547 4.416 9.811 1.00 57.78 93 ASN A C 1
ATOM 745 O O . ASN A 1 93 ? 10.447 5.534 9.305 1.00 57.78 93 ASN A O 1
ATOM 749 N N . SER A 1 94 ? 10.095 4.140 11.035 1.00 52.47 94 SER A N 1
ATOM 750 C CA . SER A 1 94 ? 9.340 5.062 11.899 1.00 52.47 94 SER A CA 1
ATOM 751 C C . SER A 1 94 ? 10.065 6.395 12.195 1.00 52.47 94 SER A C 1
ATOM 753 O O . SER A 1 94 ? 9.463 7.344 12.691 1.00 52.47 94 SER A O 1
ATOM 755 N N . ARG A 1 95 ? 11.357 6.512 11.844 1.00 53.69 95 ARG A N 1
ATOM 756 C CA . ARG A 1 95 ? 12.118 7.776 11.831 1.00 53.69 95 ARG A CA 1
ATOM 757 C C . ARG A 1 95 ? 11.770 8.718 10.670 1.00 53.69 95 ARG A C 1
ATOM 759 O O . ARG A 1 95 ? 12.053 9.911 10.772 1.00 53.69 95 ARG A O 1
ATOM 766 N N . ARG A 1 96 ? 11.179 8.230 9.573 1.00 59.62 96 ARG A N 1
ATOM 767 C CA . ARG A 1 96 ? 10.697 9.073 8.471 1.00 59.62 96 ARG A CA 1
ATOM 768 C C . ARG A 1 96 ? 9.315 9.628 8.806 1.00 59.62 96 ARG A C 1
ATOM 770 O O . ARG A 1 96 ? 8.304 8.931 8.776 1.00 59.62 96 ARG A O 1
ATOM 777 N N . THR A 1 97 ? 9.284 10.928 9.069 1.00 68.12 97 THR A N 1
ATOM 778 C CA . THR A 1 97 ? 8.091 11.705 9.433 1.00 68.12 97 THR A CA 1
ATOM 779 C C . THR A 1 97 ? 6.950 11.598 8.419 1.00 68.12 97 THR A C 1
ATOM 781 O O . THR A 1 97 ? 5.790 11.602 8.821 1.00 68.12 97 THR A O 1
ATOM 784 N N . GLN A 1 98 ? 7.254 11.457 7.124 1.00 79.75 98 GLN A N 1
ATOM 785 C CA . GLN A 1 98 ? 6.241 11.416 6.064 1.00 79.75 98 GLN A CA 1
ATOM 786 C C . GLN A 1 98 ? 5.358 10.159 6.122 1.00 79.75 98 GLN A C 1
ATOM 788 O O . GLN A 1 98 ? 4.141 10.281 6.007 1.00 79.75 98 GLN A O 1
ATOM 793 N N . PHE A 1 99 ? 5.935 8.970 6.347 1.00 80.31 99 PHE A N 1
ATOM 794 C CA . PHE A 1 99 ? 5.157 7.726 6.427 1.00 80.31 99 PHE A CA 1
ATOM 795 C C . PHE A 1 99 ? 4.196 7.757 7.616 1.00 80.31 99 PHE A C 1
ATOM 797 O O . PHE A 1 99 ? 2.995 7.555 7.452 1.00 80.31 99 PHE A O 1
ATOM 804 N N . MET A 1 100 ? 4.702 8.119 8.800 1.00 82.56 100 MET A N 1
ATOM 805 C CA . MET A 1 100 ? 3.872 8.260 9.999 1.00 82.56 100 MET A CA 1
ATOM 806 C C . MET A 1 100 ? 2.780 9.318 9.822 1.00 82.56 100 MET A C 1
ATOM 808 O O . MET A 1 100 ? 1.634 9.063 10.181 1.00 82.56 100 MET A O 1
ATOM 812 N N . LYS A 1 101 ? 3.102 10.472 9.222 1.00 86.38 101 LYS A N 1
ATOM 813 C CA . LYS A 1 101 ? 2.118 11.519 8.919 1.00 86.38 101 LYS A CA 1
ATOM 814 C C . LYS A 1 101 ? 0.993 10.985 8.030 1.00 86.38 101 LYS A C 1
ATOM 816 O O . LYS A 1 101 ? -0.169 11.058 8.411 1.00 86.38 101 LYS A O 1
ATOM 821 N N . ARG A 1 102 ? 1.338 10.378 6.891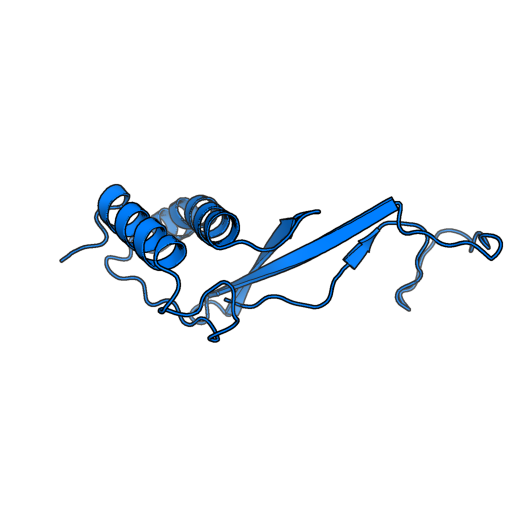 1.00 88.38 102 ARG A N 1
ATOM 822 C CA . ARG A 1 102 ? 0.365 9.802 5.952 1.00 88.38 102 ARG A CA 1
ATOM 823 C C . ARG A 1 102 ? -0.494 8.709 6.591 1.00 88.38 102 ARG A C 1
ATOM 825 O O . ARG A 1 102 ? -1.683 8.630 6.295 1.00 88.38 102 ARG A O 1
ATOM 832 N N . MET A 1 103 ? 0.088 7.887 7.463 1.00 87.06 103 MET A N 1
ATOM 833 C CA . MET A 1 103 ? -0.622 6.839 8.199 1.00 87.06 103 MET A CA 1
ATOM 834 C C . MET A 1 103 ? -1.607 7.402 9.232 1.00 87.06 103 MET A C 1
ATOM 836 O O . MET A 1 103 ? -2.719 6.889 9.361 1.00 87.06 103 MET A O 1
ATOM 840 N N . VAL A 1 104 ? -1.230 8.468 9.943 1.00 86.94 104 VAL A N 1
ATOM 841 C CA . VAL A 1 104 ? -2.131 9.178 10.863 1.00 86.94 104 VAL A CA 1
ATOM 842 C C . VAL A 1 104 ? -3.272 9.832 10.088 1.00 86.94 104 VAL A C 1
ATOM 844 O O . VAL A 1 104 ? -4.432 9.621 10.438 1.00 86.94 104 VAL A O 1
ATOM 847 N N . ASP A 1 105 ? -2.967 10.540 8.998 1.00 89.12 105 ASP A N 1
ATOM 848 C CA . ASP A 1 105 ? -3.977 11.150 8.125 1.00 89.12 105 ASP A CA 1
ATOM 849 C C . ASP A 1 105 ? -4.950 10.085 7.590 1.00 89.12 105 ASP A C 1
ATOM 851 O O . ASP A 1 105 ? -6.168 10.270 7.598 1.00 89.12 105 ASP A O 1
ATOM 855 N N . PHE A 1 106 ? -4.430 8.922 7.185 1.00 89.31 106 PHE A N 1
ATOM 856 C CA . PHE A 1 106 ? -5.239 7.778 6.774 1.00 89.31 106 PHE A CA 1
ATOM 857 C C . PHE A 1 106 ? -6.187 7.298 7.881 1.00 89.31 106 PHE A C 1
ATOM 859 O O . PHE A 1 106 ? -7.372 7.087 7.610 1.00 89.31 106 PHE A O 1
ATOM 866 N N . ALA A 1 107 ? -5.696 7.140 9.112 1.00 87.12 107 ALA A N 1
ATOM 867 C CA . ALA A 1 107 ? -6.512 6.698 10.239 1.00 87.12 107 ALA A CA 1
ATOM 868 C C . ALA A 1 107 ? -7.611 7.716 10.591 1.00 87.12 107 ALA A C 1
ATOM 870 O O . ALA A 1 107 ? -8.755 7.317 10.823 1.00 87.12 107 ALA A O 1
ATOM 871 N N . ILE A 1 108 ? -7.296 9.018 10.554 1.00 87.00 108 ILE A N 1
ATOM 872 C CA . ILE A 1 108 ? -8.250 10.113 10.810 1.00 87.00 108 ILE A CA 1
ATOM 873 C C . ILE A 1 108 ? -9.356 10.104 9.761 1.00 87.00 108 ILE A C 1
ATOM 875 O O . ILE A 1 108 ? -10.534 10.042 10.114 1.00 87.00 108 ILE A O 1
ATOM 879 N N . ASN A 1 109 ? -8.985 10.072 8.481 1.00 87.81 109 ASN A N 1
ATOM 880 C CA . ASN A 1 109 ? -9.938 10.098 7.370 1.00 87.81 109 ASN A CA 1
ATOM 881 C C . ASN A 1 109 ? -10.880 8.887 7.356 1.00 87.81 109 ASN A C 1
ATOM 883 O O . ASN A 1 109 ? -11.970 8.956 6.793 1.00 87.81 109 ASN A O 1
ATOM 887 N N . ASN A 1 110 ? -10.471 7.776 7.969 1.00 84.06 110 ASN A N 1
ATOM 888 C CA . ASN A 1 110 ? -11.247 6.541 7.998 1.00 84.06 110 ASN A CA 1
ATOM 889 C C . ASN A 1 110 ? -11.923 6.257 9.344 1.00 84.06 110 ASN A C 1
ATOM 891 O O . ASN A 1 110 ? -12.552 5.203 9.477 1.00 84.06 110 ASN A O 1
ATOM 895 N N . CYS A 1 111 ? -11.816 7.183 10.303 1.00 79.31 111 CYS A N 1
ATOM 896 C CA . CYS A 1 111 ? -12.295 7.034 11.678 1.00 79.31 111 CYS A CA 1
ATOM 897 C C . CYS A 1 111 ? -11.821 5.722 12.323 1.00 79.31 111 CYS A C 1
ATOM 899 O O . CYS A 1 111 ? -12.584 5.035 12.997 1.00 79.31 111 CYS A O 1
ATOM 901 N N . ILE A 1 112 ? -10.554 5.361 12.102 1.00 72.44 112 ILE A N 1
ATOM 902 C CA . ILE A 1 112 ? -9.911 4.194 12.720 1.00 72.44 112 ILE A CA 1
ATOM 903 C C . ILE A 1 112 ? -9.402 4.617 14.103 1.00 72.44 112 ILE A C 1
ATOM 905 O O . ILE A 1 112 ? -8.208 4.589 14.385 1.00 72.44 112 ILE A O 1
ATOM 909 N N . PHE A 1 113 ? -10.309 5.094 14.951 1.00 57.25 113 PHE A N 1
ATOM 910 C CA . PHE A 1 113 ? -10.031 5.438 16.338 1.00 57.25 113 PHE A CA 1
ATOM 911 C C . PHE A 1 113 ? -11.198 4.987 17.208 1.00 57.25 113 PHE A C 1
ATOM 913 O O . PHE A 1 113 ? -12.335 4.890 16.752 1.00 57.25 113 PHE A O 1
ATOM 920 N N . ARG A 1 114 ? -10.847 4.642 18.440 1.00 49.81 114 ARG A N 1
ATOM 921 C CA . ARG A 1 114 ? -11.740 4.139 19.475 1.00 49.81 114 ARG A CA 1
ATOM 922 C C . ARG A 1 114 ? -12.795 5.165 19.875 1.00 49.81 114 ARG A C 1
ATOM 924 O O . ARG A 1 114 ? -12.436 6.362 19.923 1.00 49.81 114 ARG A O 1
#

=== Feature glossary ===
Annotated list of the representations used here:

Nearest PDB structures. The Foldseek neighbor list gives the closest experimentally determined structures in the PDB, ranked by structural alignment. TM-score near 1 means near-identical fold; near 0.3 means only rough topology match. This is how one finds what a novel AlphaFold prediction most resembles in the solved-structure universe.

Foldseek 3Di. Foldseek's 3Di representation compresses backbone geometry into a per-residue letter drawn from a learned twenty-state alphabet. It captures the tertiary interaction pattern around each residue — which residues are packed against it in space, regardless of where they are in sequence.

Radius of gyration, Cα contacts, bounding box. Radius of gyration (Rg) is the root-mean-square distance of Cα atoms from their centroid — a single number for overall size and compactness. A globular domain of N residues has Rg ≈ 2.2·N^0.38 Å; an extended or disordered chain has a much larger Rg. The Cα contact count is the number of residue pairs whose Cα atoms are within 8 Å and are more than four positions apart in sequence — a standard proxy for tertiary packing density. The bounding box is the smallest axis-aligned box enclosing all Cα atoms.

InterPro / GO / CATH / organism. The annotation block draws on four external resources. InterPro: which protein families and domains the sequence belongs to. GO: standardized terms for what the protein does, what process it participates in, and where in the cell it acts. CATH: which structural fold it has in the CATH hierarchy. Organism: the species of origin.

mmCIF coordinates. The mmCIF block holds the 3D Cartesian coordinates of each backbone atom (N, Cα, C, O) in ångströms. mmCIF is the PDB's canonical archive format — a tagged-loop text representation of the atomic model.

pLDDT. pLDDT is the predicted lDDT-Cα score: AlphaFold's confidence that the local environment of each residue (all inter-atomic distances within 15 Å) is correctly placed. It is a per-residue number between 0 and 100, with higher meaning more reliable.

Backbone torsions (φ/ψ). φ (phi) and ψ (psi) are the two rotatable backbone dihedrals per residue: φ is the C(i-1)–N–Cα–C torsion, ψ is the N–Cα–C–N(i+1) torsion, both in degrees on (−180°, 180°]. α-helical residues cluster near (−60°, −45°); β-strand residues near (−120°, +130°). A Ramachandran plot is simply a scatter of (φ, ψ) for every residue.

B-factor. For experimental (PDB) structures, the B-factor (temperature factor) quantifies the positional spread of each atom in the crystal — a combination of thermal vibration and static disorder — in units of Å². High B-factors mark flexible loops or poorly resolved regions; low B-factors mark the rigid, well-ordered core.

Secondary structure (3-state, P-SEA). SS3 is a coarse helix/strand/coil call (letters a/b/c) made by the P-SEA algorithm from inter-Cα distances and dihedrals. It is less detailed than DSSP but needs only Cα positions.

Predicted aligned error. Predicted aligned error is AlphaFold's pairwise confidence. Unlike pLDDT (per-residue), PAE is per-residue-pair and captures whether two parts of the structure are correctly placed relative to each other. Units are ångströms of expected positional error.

Solvent-accessible surface area. Solvent-accessible surface area (SASA) is the area in Å² traced out by the centre of a 1.4 Å probe sphere (a water molecule) rolled over the protein's van der Waals surface (Shrake–Rupley / Lee–Richards construction). Buried residues have near-zero SASA; fully exposed residues can exceed 200 Å². The total SASA scales roughly with the number of surface residues.

Secondary structure (8-state, DSSP). The SS8 string is DSSP's per-residue secondary-structure call. α-helix (H) means an i→i+4 H-bond ladder; β-strand (E) means the residue participates in a β-sheet; 3₁₀ (G) and π (I) are tighter and wider helices; T/S are turns/bends; '-' is loop.

Rendered structure images. Structure images are PyMOL renders from six orthogonal camera directions. Cartoon representation draws helices as coils and strands as arrows; sticks shows the backbone as bonds; surface shows the solvent-excluded envelope. Rainbow coloring maps sequence position to hue (blue→red, N→C); chain coloring assigns a distinct color per polypeptide.

Sequence. The amino-acid sequence is the protein's primary structure: the linear order of residues from the N-terminus to the C-terminus, written in one-letter code. Everything else here — the 3D coordinates, the secondary structure, the domain annotations — is ultimately a consequence of this string.

Contact-map, Ramachandran, and PAE plots. Three diagnostic plots accompany the record. The Cα contact map visualizes the tertiary structure as a 2D adjacency matrix (8 Å cutoff, sequence-local contacts suppressed). The Ramachandran plot shows the distribution of backbone (φ, ψ) torsions, with points in the α and β basins reflecting secondary structure content. The PAE plot shows AlphaFold's inter-residue confidence as a color matrix.